Protein AF-A0A7Y2VAZ3-F1 (afdb_monomer_lite)

Sequence (73 aa):
MKSLFDSVSNDCSKIVTKSYSTSFSM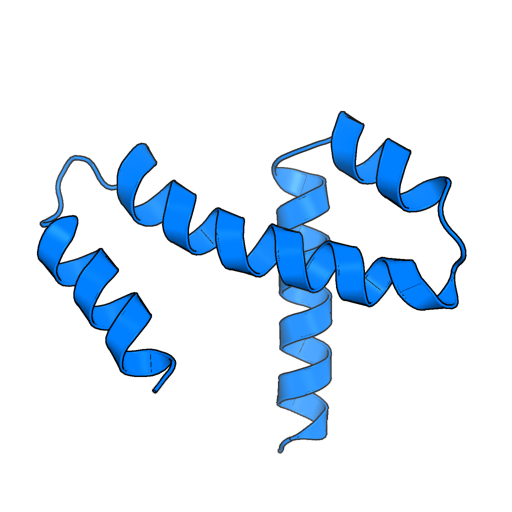ATKMLAKSIRQDIYNIYGFVRFADEIVDTFHDYDKESLFNGFVEDLE

Foldseek 3Di:
DVVVVVVVLLVQLLVQCVVPDVPVNVVLVVDDPVCSSVVSNVNSLVVVLVCLVVPPPVDDSVVVNVVSVVVVD

Radius of gyration: 13.88 Å; chains: 1; bounding box: 30×26×34 Å

pLDDT: mean 96.12, std 3.54, range [76.12, 98.31]

Secondary structure (DSSP, 8-state):
-HHHHHHHHHHHHHHHHHHH-HHHHHHHHHS-TTTHHHHHHHHHHHHHHHHHHHT-TTS-HHHHHHHHHHTT-

Structure (mmCIF, N/CA/C/O backbone):
data_AF-A0A7Y2VAZ3-F1
#
_entry.id   AF-A0A7Y2VAZ3-F1
#
loop_
_atom_site.group_PDB
_atom_site.id
_atom_site.type_symbol
_atom_site.label_atom_id
_atom_site.label_alt_id
_atom_site.label_comp_id
_atom_site.label_asym_id
_atom_site.label_entity_id
_atom_site.label_seq_id
_atom_site.pdbx_PDB_ins_code
_atom_site.Cartn_x
_atom_site.Cartn_y
_atom_site.Cartn_z
_atom_site.occupancy
_atom_site.B_iso_or_equiv
_atom_site.auth_seq_id
_atom_site.auth_comp_id
_atom_site.auth_asym_id
_atom_site.auth_atom_id
_atom_site.pdbx_PDB_model_num
ATOM 1 N N . MET A 1 1 ? 14.951 -11.819 12.455 1.00 78.81 1 MET A N 1
ATOM 2 C CA . MET A 1 1 ? 14.808 -11.136 11.149 1.00 78.81 1 MET A CA 1
ATOM 3 C C . MET A 1 1 ? 13.356 -11.076 10.687 1.00 78.81 1 MET A C 1
ATOM 5 O O . MET A 1 1 ? 12.901 -9.971 10.441 1.00 78.81 1 MET A O 1
ATOM 9 N N . LYS A 1 2 ? 12.596 -12.187 10.670 1.00 93.00 2 LYS A N 1
ATOM 10 C CA . LYS A 1 2 ? 11.174 -12.179 10.262 1.00 93.00 2 LYS A CA 1
ATOM 11 C C . LYS A 1 2 ? 10.296 -11.173 11.023 1.00 93.00 2 LYS A C 1
ATOM 13 O O . LYS A 1 2 ? 9.562 -10.428 10.401 1.00 93.00 2 LYS A O 1
ATOM 18 N N . SER A 1 3 ? 10.418 -11.087 12.347 1.00 95.75 3 SER A N 1
ATOM 19 C CA . SER A 1 3 ? 9.630 -10.138 13.152 1.00 95.75 3 SER A CA 1
ATOM 20 C C . SER A 1 3 ? 9.876 -8.669 12.792 1.00 95.75 3 SER A C 1
ATOM 22 O O . SER A 1 3 ? 8.947 -7.869 12.819 1.00 95.75 3 SER A O 1
ATOM 24 N N . LEU A 1 4 ? 11.119 -8.318 12.444 1.00 97.38 4 LEU A N 1
ATOM 25 C CA . LEU A 1 4 ? 11.463 -6.975 11.983 1.00 97.38 4 LEU A CA 1
ATOM 26 C C . LEU A 1 4 ? 10.836 -6.709 10.614 1.00 97.38 4 LEU A C 1
ATOM 28 O O . LEU A 1 4 ? 10.213 -5.670 10.441 1.00 97.38 4 LEU A O 1
ATOM 32 N N . PHE A 1 5 ? 10.949 -7.663 9.685 1.00 95.75 5 PHE A N 1
ATOM 33 C CA . PHE A 1 5 ? 10.296 -7.584 8.378 1.00 95.75 5 PHE A CA 1
ATOM 34 C C . PHE A 1 5 ? 8.778 -7.415 8.521 1.00 95.75 5 PHE A C 1
ATOM 36 O O . PHE A 1 5 ? 8.229 -6.449 8.011 1.00 95.75 5 PHE A O 1
ATOM 43 N N . ASP A 1 6 ? 8.115 -8.283 9.289 1.00 96.00 6 ASP A N 1
ATOM 44 C CA . ASP A 1 6 ? 6.666 -8.230 9.504 1.00 96.00 6 ASP A CA 1
ATOM 45 C C . ASP A 1 6 ? 6.240 -6.873 10.098 1.00 96.00 6 ASP A C 1
ATOM 47 O O . ASP A 1 6 ? 5.260 -6.273 9.658 1.00 96.00 6 ASP A O 1
ATOM 51 N N . SER A 1 7 ? 6.983 -6.361 11.088 1.00 97.62 7 SER A N 1
ATOM 52 C CA . SER A 1 7 ? 6.698 -5.059 11.704 1.00 97.62 7 SER A CA 1
ATOM 53 C C . SER A 1 7 ? 6.837 -3.916 10.701 1.00 97.62 7 SER A C 1
ATOM 55 O O . SER A 1 7 ? 5.940 -3.081 10.600 1.00 97.62 7 SER A O 1
ATOM 57 N N . VAL A 1 8 ? 7.937 -3.891 9.945 1.00 97.75 8 VAL A N 1
ATOM 58 C CA . VAL A 1 8 ? 8.216 -2.837 8.962 1.00 97.75 8 VAL A CA 1
ATOM 59 C C . VAL A 1 8 ? 7.176 -2.863 7.843 1.00 97.75 8 VAL A C 1
ATOM 61 O O . VAL A 1 8 ? 6.594 -1.827 7.539 1.00 97.75 8 VAL A O 1
ATOM 64 N N . SER A 1 9 ? 6.861 -4.035 7.289 1.00 96.56 9 SER A N 1
ATOM 65 C CA . SER A 1 9 ? 5.862 -4.194 6.224 1.00 96.56 9 SER A CA 1
ATOM 66 C C . SER A 1 9 ? 4.466 -3.728 6.657 1.00 96.56 9 SER A C 1
ATOM 68 O O . SER A 1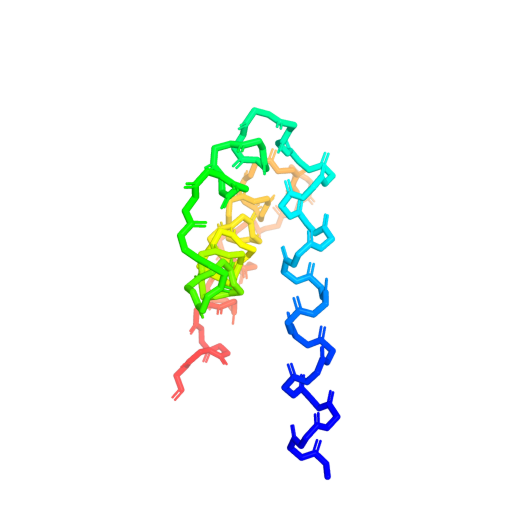 9 ? 3.772 -3.037 5.902 1.00 96.56 9 SER A O 1
ATOM 70 N N . ASN A 1 10 ? 4.071 -4.034 7.897 1.00 97.88 10 ASN A N 1
ATOM 71 C CA . ASN A 1 10 ? 2.817 -3.555 8.480 1.00 97.88 10 ASN A CA 1
ATOM 72 C C . ASN A 1 10 ? 2.782 -2.022 8.589 1.00 97.88 10 ASN A C 1
ATOM 74 O O . ASN A 1 10 ? 1.782 -1.383 8.234 1.00 97.88 10 ASN A O 1
ATOM 78 N N . ASP A 1 11 ? 3.866 -1.421 9.078 1.00 98.25 11 ASP A N 1
ATOM 79 C CA . ASP A 1 11 ? 3.957 0.027 9.245 1.00 98.25 11 ASP A CA 1
ATOM 80 C C . ASP A 1 11 ? 3.982 0.749 7.894 1.00 98.25 11 ASP A C 1
ATOM 82 O O . ASP A 1 11 ? 3.237 1.715 7.708 1.00 98.25 11 ASP A O 1
ATOM 86 N N . CYS A 1 12 ? 4.742 0.241 6.921 1.00 98.00 12 CYS A N 1
ATOM 87 C CA . CYS A 1 12 ? 4.771 0.751 5.551 1.00 98.00 12 CYS A CA 1
ATOM 88 C C . CYS A 1 12 ? 3.370 0.773 4.934 1.00 98.00 12 CYS A C 1
ATOM 90 O O . CYS A 1 12 ? 2.908 1.824 4.491 1.00 98.00 12 CYS A O 1
ATOM 92 N N . SER A 1 13 ? 2.650 -0.347 4.983 1.00 97.94 13 SER A N 1
ATOM 93 C CA . SER A 1 13 ? 1.308 -0.464 4.396 1.00 97.94 13 SER A CA 1
ATOM 94 C C . SER A 1 13 ? 0.306 0.515 5.022 1.00 97.94 13 SER A C 1
ATOM 96 O O . SER A 1 13 ? -0.513 1.150 4.347 1.00 97.94 13 SER A O 1
ATOM 98 N N . LYS A 1 14 ? 0.412 0.713 6.338 1.00 98.00 14 LYS A N 1
ATOM 99 C CA . LYS A 1 14 ? -0.406 1.671 7.085 1.00 98.00 14 LYS A CA 1
ATOM 100 C C . LYS A 1 14 ? -0.054 3.123 6.767 1.00 98.00 14 LYS A C 1
ATOM 102 O O . LYS A 1 14 ? -0.957 3.961 6.734 1.00 98.00 14 LYS A O 1
ATOM 107 N N . ILE A 1 15 ? 1.225 3.435 6.565 1.00 98.00 15 ILE A N 1
ATOM 108 C CA . ILE A 1 15 ? 1.681 4.764 6.139 1.00 98.00 15 ILE A CA 1
ATOM 109 C C . ILE A 1 15 ? 1.156 5.056 4.734 1.00 98.00 15 ILE A C 1
ATOM 111 O O . ILE A 1 15 ? 0.489 6.069 4.552 1.00 98.00 15 ILE A O 1
ATOM 115 N N . VAL A 1 16 ? 1.356 4.140 3.783 1.00 97.38 16 VAL A N 1
ATOM 116 C CA . VAL A 1 16 ? 0.869 4.261 2.399 1.00 97.38 16 VAL A CA 1
ATOM 117 C C . VAL A 1 16 ? -0.629 4.530 2.376 1.00 97.38 16 VAL A C 1
ATOM 119 O O . VAL A 1 16 ? -1.064 5.532 1.815 1.00 97.38 16 VAL A O 1
ATOM 122 N N . THR A 1 17 ? -1.425 3.715 3.072 1.00 97.56 17 THR A N 1
ATOM 123 C CA . THR A 1 17 ? -2.885 3.895 3.097 1.00 97.56 17 THR A CA 1
ATOM 124 C C . THR A 1 17 ? -3.293 5.288 3.589 1.00 97.56 17 THR A C 1
ATOM 126 O O . THR A 1 17 ? -4.159 5.936 2.999 1.00 97.56 17 THR A O 1
ATOM 129 N N . LYS A 1 18 ? -2.649 5.779 4.655 1.00 97.25 18 LYS A N 1
ATOM 130 C CA . LYS A 1 18 ? -2.935 7.099 5.237 1.00 97.25 18 LYS A CA 1
ATOM 131 C C . LYS A 1 18 ? -2.492 8.262 4.368 1.00 97.25 18 LYS A C 1
ATOM 133 O O . LYS A 1 18 ? -3.169 9.287 4.383 1.00 97.25 18 LYS A O 1
ATOM 138 N N . SER A 1 19 ? -1.382 8.111 3.655 1.00 97.00 19 SER A N 1
ATOM 139 C CA . SER A 1 19 ? -0.846 9.144 2.772 1.00 97.00 19 SER A CA 1
ATOM 140 C C . SER A 1 19 ? -1.645 9.253 1.476 1.00 97.00 19 SER A C 1
ATOM 142 O O . SER A 1 19 ? -1.918 10.361 1.029 1.00 97.00 19 SER A O 1
ATOM 144 N N . TYR A 1 20 ? -2.060 8.121 0.903 1.00 96.62 20 TYR A N 1
ATOM 145 C CA . TYR A 1 20 ? -2.744 8.086 -0.390 1.00 96.62 20 TYR A CA 1
ATOM 146 C C . TYR A 1 20 ? -4.264 8.242 -0.295 1.00 96.62 20 TYR A C 1
ATOM 148 O O . TYR A 1 20 ? -4.881 8.714 -1.246 1.00 96.62 20 TYR A O 1
ATOM 156 N N . SER A 1 21 ? -4.900 7.866 0.823 1.00 96.25 21 SER A N 1
ATOM 157 C CA . SER A 1 21 ? -6.359 7.965 0.935 1.00 96.25 21 SER A CA 1
ATOM 158 C C . SER A 1 21 ? -6.847 8.289 2.345 1.00 96.25 21 SER A C 1
ATOM 160 O O . SER A 1 21 ? -6.930 7.436 3.238 1.00 96.25 21 SER A O 1
ATOM 162 N N . THR A 1 22 ? -7.260 9.544 2.533 1.00 95.62 22 THR A N 1
ATOM 163 C CA . THR A 1 22 ? -7.897 10.014 3.771 1.00 95.62 22 THR A CA 1
ATOM 164 C C . THR A 1 22 ? -9.249 9.336 4.003 1.00 95.62 22 THR A C 1
ATOM 166 O O . THR A 1 22 ? -9.527 8.892 5.120 1.00 95.62 22 THR A O 1
ATOM 169 N N . SER A 1 23 ? -10.062 9.184 2.953 1.00 97.19 23 SER A N 1
ATOM 170 C CA . SER A 1 23 ? -11.387 8.557 3.009 1.00 97.19 23 SER A CA 1
ATOM 171 C C . SER A 1 23 ? -11.304 7.062 3.323 1.00 97.19 23 SER A C 1
ATOM 173 O O . SER A 1 23 ? -11.963 6.595 4.254 1.00 97.19 23 SER A O 1
ATOM 175 N N . PHE A 1 24 ? -10.444 6.310 2.632 1.00 97.31 24 PHE A N 1
ATOM 176 C CA . PHE A 1 24 ? -10.280 4.877 2.886 1.00 97.31 24 PHE A CA 1
ATOM 177 C C . PHE A 1 24 ? -9.656 4.609 4.262 1.00 97.31 24 PHE A C 1
ATOM 179 O O . PHE A 1 24 ? -10.067 3.696 4.984 1.00 97.31 24 PHE A O 1
ATOM 186 N N . SER A 1 25 ? -8.735 5.470 4.704 1.00 96.50 25 SER A N 1
ATOM 187 C CA . SER A 1 25 ? -8.207 5.433 6.072 1.00 96.50 25 SER A CA 1
ATOM 188 C C . SER A 1 25 ? -9.281 5.671 7.134 1.00 96.50 25 SER A C 1
ATOM 190 O O . SER A 1 25 ? -9.228 5.073 8.212 1.00 96.50 25 SER A O 1
ATOM 192 N N . MET A 1 26 ? -10.263 6.536 6.862 1.00 97.44 26 MET A N 1
ATOM 193 C CA . MET A 1 26 ? -11.418 6.722 7.744 1.00 97.44 26 MET A CA 1
ATOM 194 C C . MET A 1 26 ? -12.323 5.489 7.746 1.00 97.44 26 MET A C 1
ATOM 196 O O . MET A 1 26 ? -12.651 5.006 8.828 1.00 97.44 26 MET A O 1
ATOM 200 N N . ALA A 1 27 ? -12.647 4.931 6.578 1.00 97.75 27 ALA A N 1
ATOM 201 C CA . ALA A 1 27 ? -13.449 3.712 6.468 1.00 97.75 27 ALA A CA 1
ATOM 202 C C . ALA A 1 27 ? -12.804 2.535 7.224 1.00 97.75 27 ALA A C 1
ATOM 204 O O . ALA A 1 27 ? -13.455 1.865 8.026 1.00 97.75 27 ALA A O 1
ATOM 205 N N . THR A 1 28 ? -11.487 2.358 7.089 1.00 97.50 28 THR A N 1
ATOM 206 C CA . THR A 1 28 ? -10.736 1.309 7.799 1.00 97.50 28 THR A CA 1
ATOM 207 C C . THR A 1 28 ? -10.823 1.463 9.324 1.00 97.50 28 THR A C 1
ATOM 209 O O . THR A 1 28 ? -10.864 0.477 10.062 1.00 97.50 28 THR A O 1
ATOM 212 N N . LYS A 1 29 ? -10.916 2.695 9.849 1.00 96.44 29 LYS A N 1
ATOM 213 C CA . LYS A 1 29 ? -11.108 2.939 11.292 1.00 96.44 29 LYS A CA 1
ATOM 214 C C . LYS A 1 29 ? -12.500 2.549 11.801 1.00 96.44 29 LYS A C 1
ATOM 216 O O . LYS A 1 29 ? -12.643 2.407 13.016 1.00 96.44 29 LYS A O 1
ATOM 221 N N . MET A 1 30 ? -13.487 2.366 10.927 1.00 97.06 30 MET A N 1
ATOM 222 C CA . MET A 1 30 ? -14.836 1.911 11.294 1.00 97.06 30 MET A CA 1
ATOM 223 C C . MET A 1 30 ? -14.908 0.384 11.461 1.00 97.06 30 MET A C 1
ATOM 225 O O . MET A 1 30 ? -15.824 -0.121 12.101 1.00 97.06 30 MET A O 1
ATOM 229 N N . LEU A 1 31 ? -13.911 -0.350 10.957 1.00 97.31 31 LEU A N 1
ATOM 230 C CA . LEU A 1 31 ? -13.801 -1.803 11.091 1.00 97.31 31 LEU A CA 1
ATOM 231 C C . LEU A 1 31 ? -13.270 -2.232 12.471 1.00 97.31 31 LEU A C 1
ATOM 233 O O . LEU A 1 31 ? -12.664 -1.439 13.208 1.00 97.31 31 LEU A O 1
ATOM 237 N N . ALA A 1 32 ? -13.456 -3.507 12.826 1.00 98.12 32 ALA A N 1
ATOM 238 C CA . ALA A 1 32 ? -12.926 -4.086 14.063 1.00 98.12 32 ALA A CA 1
ATOM 239 C C . ALA A 1 32 ? -11.397 -3.939 14.136 1.00 98.12 32 ALA A C 1
ATOM 241 O O . ALA A 1 32 ? -10.704 -4.114 13.138 1.00 98.12 32 ALA A O 1
ATOM 242 N N . LYS A 1 33 ? -10.853 -3.619 15.321 1.00 97.56 33 LYS A N 1
ATOM 243 C CA . LYS A 1 33 ? -9.410 -3.347 15.493 1.00 97.56 33 LYS A CA 1
ATOM 244 C C . LYS A 1 33 ? -8.517 -4.496 15.013 1.00 97.56 33 LYS A C 1
ATOM 246 O O . LYS A 1 33 ? -7.448 -4.211 14.488 1.00 97.56 33 LYS A O 1
ATOM 251 N N . SER A 1 34 ? -8.968 -5.740 15.177 1.00 97.75 34 SER A N 1
ATOM 252 C CA . SER A 1 34 ? -8.232 -6.951 14.804 1.00 97.75 34 SER A CA 1
ATOM 253 C C . SER A 1 34 ? -7.929 -7.049 13.311 1.00 97.75 34 SER A C 1
ATOM 255 O O . SER A 1 34 ? -6.874 -7.556 12.974 1.00 97.75 34 SER A O 1
ATOM 257 N N . ILE A 1 35 ? -8.798 -6.527 12.438 1.00 97.56 35 ILE A N 1
ATOM 258 C CA . ILE A 1 35 ? -8.657 -6.681 10.978 1.00 97.56 35 ILE A CA 1
ATOM 259 C C . ILE A 1 35 ? -8.053 -5.458 10.285 1.00 97.56 35 ILE A C 1
ATOM 261 O O . ILE A 1 35 ? -7.736 -5.500 9.103 1.00 97.56 35 ILE A O 1
ATOM 265 N N . ARG A 1 36 ? -7.901 -4.326 10.986 1.00 98.06 36 ARG A N 1
ATOM 266 C CA . ARG A 1 36 ? -7.467 -3.068 10.345 1.00 98.06 36 ARG A CA 1
ATOM 267 C C . ARG A 1 36 ? -6.088 -3.187 9.718 1.00 98.06 36 ARG A C 1
ATOM 269 O O . ARG A 1 36 ? -5.859 -2.584 8.679 1.00 98.06 36 ARG A O 1
ATOM 276 N N . GLN A 1 37 ? -5.182 -3.912 10.375 1.00 98.25 37 GLN A N 1
ATOM 277 C CA . GLN A 1 37 ? -3.832 -4.095 9.858 1.00 98.25 37 GLN A CA 1
ATOM 278 C C . GLN A 1 37 ? -3.847 -4.917 8.569 1.00 98.25 37 GLN A C 1
ATOM 280 O O . GLN A 1 37 ? -3.202 -4.515 7.611 1.00 98.25 37 GLN A O 1
ATOM 285 N N . ASP A 1 38 ? -4.663 -5.969 8.502 1.00 98.00 38 ASP A N 1
ATOM 286 C CA . ASP A 1 38 ? -4.818 -6.781 7.292 1.00 98.00 38 ASP A CA 1
ATOM 287 C C . ASP A 1 38 ? -5.377 -5.950 6.127 1.00 98.00 38 ASP A C 1
ATOM 289 O O . ASP A 1 38 ? -4.885 -6.034 5.005 1.00 98.00 38 ASP A O 1
ATOM 293 N N . ILE A 1 39 ? -6.341 -5.063 6.403 1.00 98.31 39 ILE A N 1
ATOM 294 C CA . ILE A 1 39 ? -6.873 -4.125 5.401 1.00 98.31 39 ILE A CA 1
ATOM 295 C C . ILE A 1 39 ? -5.798 -3.142 4.920 1.00 98.31 39 ILE A C 1
ATOM 297 O O . ILE A 1 39 ? -5.693 -2.904 3.717 1.00 98.31 39 ILE A O 1
ATOM 301 N N . TYR A 1 40 ? -4.980 -2.591 5.827 1.00 98.25 40 TYR A N 1
ATOM 302 C CA . TYR A 1 40 ? -3.851 -1.743 5.432 1.00 98.25 40 TYR A CA 1
ATOM 303 C C . TYR A 1 40 ? -2.854 -2.509 4.567 1.00 98.25 40 TYR A C 1
ATOM 305 O O . TYR A 1 40 ? -2.395 -1.955 3.576 1.00 98.25 40 TYR A O 1
ATOM 313 N N . ASN A 1 41 ? -2.549 -3.760 4.912 1.00 97.88 41 ASN A N 1
ATOM 314 C CA . ASN A 1 41 ? -1.605 -4.600 4.179 1.00 97.88 41 ASN A CA 1
ATOM 315 C C . ASN A 1 41 ? -2.075 -4.860 2.743 1.00 97.88 41 ASN A C 1
ATOM 317 O O . ASN A 1 41 ? -1.296 -4.677 1.813 1.00 97.88 41 ASN A O 1
ATOM 321 N N . ILE A 1 42 ? -3.356 -5.199 2.549 1.00 97.25 42 ILE A N 1
ATOM 322 C CA . ILE A 1 42 ? -3.929 -5.401 1.208 1.00 97.25 42 ILE A CA 1
ATOM 323 C C . ILE A 1 42 ? -3.879 -4.102 0.400 1.00 97.25 42 ILE A C 1
ATOM 325 O O . ILE A 1 42 ? -3.401 -4.112 -0.731 1.00 97.25 42 ILE A O 1
ATOM 329 N N . TYR A 1 43 ? -4.336 -2.983 0.977 1.00 97.62 43 TYR A N 1
ATOM 330 C CA . TYR A 1 43 ? -4.329 -1.694 0.281 1.00 97.62 43 TYR A CA 1
ATOM 331 C C . TYR A 1 43 ? -2.909 -1.250 -0.081 1.00 97.62 43 TYR A C 1
ATOM 333 O O . TYR A 1 43 ? -2.660 -0.845 -1.211 1.00 97.62 43 TYR A O 1
ATOM 341 N N . GLY A 1 44 ? -1.975 -1.329 0.871 1.00 96.81 44 GLY A N 1
ATOM 342 C CA . GLY A 1 44 ? -0.578 -0.955 0.664 1.00 96.81 44 GLY A CA 1
ATOM 343 C C . GLY A 1 44 ? 0.061 -1.759 -0.463 1.00 96.81 44 GLY A C 1
ATOM 344 O O . GLY A 1 44 ? 0.683 -1.173 -1.340 1.00 96.81 44 GLY A O 1
ATOM 345 N N . PHE A 1 45 ? -0.170 -3.074 -0.479 1.00 95.88 45 PHE A N 1
ATOM 346 C CA . PHE A 1 45 ? 0.327 -3.964 -1.522 1.00 95.88 45 PHE A CA 1
ATOM 347 C C . PHE A 1 45 ? -0.188 -3.588 -2.917 1.00 95.88 45 PHE A C 1
ATOM 349 O O . PHE A 1 45 ? 0.613 -3.328 -3.814 1.00 95.88 45 PHE A O 1
ATOM 356 N N . VAL A 1 46 ? -1.510 -3.489 -3.101 1.00 95.94 46 VAL A N 1
ATOM 357 C CA . VAL A 1 46 ? -2.073 -3.161 -4.424 1.00 95.94 46 VAL A CA 1
ATOM 358 C C . VAL A 1 46 ? -1.732 -1.738 -4.858 1.00 95.94 46 VAL A C 1
ATOM 360 O O . VAL A 1 46 ? -1.575 -1.493 -6.048 1.00 95.94 46 VAL A O 1
ATOM 363 N N . ARG A 1 47 ? -1.560 -0.804 -3.910 1.00 96.94 47 ARG A N 1
ATOM 364 C CA . ARG A 1 47 ? -1.184 0.574 -4.231 1.00 96.94 47 ARG A CA 1
ATOM 365 C C . ARG A 1 47 ? 0.221 0.659 -4.816 1.00 96.94 47 ARG A C 1
ATOM 367 O O . ARG A 1 47 ? 0.444 1.495 -5.674 1.00 96.94 47 ARG A O 1
ATOM 374 N N . PHE A 1 48 ? 1.159 -0.191 -4.404 1.00 94.75 48 PHE A N 1
ATOM 375 C CA . PHE A 1 48 ? 2.487 -0.198 -5.023 1.00 94.75 48 PHE A CA 1
ATOM 376 C C . PHE A 1 48 ? 2.440 -0.642 -6.487 1.00 94.75 48 PHE A C 1
ATOM 378 O O . PHE A 1 48 ? 3.052 0.007 -7.331 1.00 94.75 48 PHE A O 1
ATOM 385 N N . ALA A 1 49 ? 1.668 -1.687 -6.790 1.00 95.12 49 ALA A N 1
ATOM 386 C CA . ALA A 1 49 ? 1.440 -2.133 -8.162 1.00 95.12 49 ALA A CA 1
ATOM 387 C C . ALA A 1 49 ? 0.771 -1.039 -9.018 1.00 95.12 49 ALA A C 1
ATOM 389 O O . ALA A 1 49 ? 1.18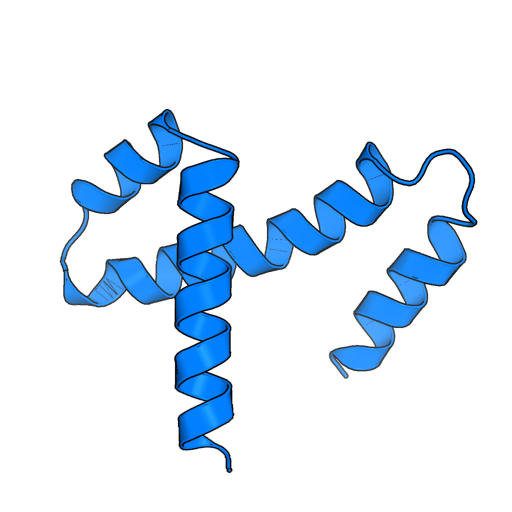4 -0.791 -10.148 1.00 95.12 49 ALA A O 1
ATOM 390 N N . ASP A 1 50 ? -0.221 -0.352 -8.449 1.00 96.44 50 ASP A N 1
ATOM 391 C CA . ASP A 1 50 ? -0.920 0.781 -9.065 1.00 96.44 50 ASP A CA 1
ATOM 392 C C . ASP A 1 50 ? 0.045 1.936 -9.382 1.00 96.44 50 ASP A C 1
ATOM 394 O O . ASP A 1 50 ? 0.105 2.406 -10.512 1.00 96.44 50 ASP A O 1
ATOM 398 N N . GLU A 1 51 ? 0.895 2.331 -8.429 1.00 96.69 51 GLU A N 1
ATOM 399 C CA . GLU A 1 51 ? 1.862 3.416 -8.630 1.00 96.69 51 GLU A CA 1
ATOM 400 C C . GLU A 1 51 ? 2.896 3.098 -9.714 1.00 96.69 51 GLU A C 1
ATOM 402 O O . GLU A 1 51 ? 3.270 4.010 -10.448 1.00 96.69 51 GLU A O 1
ATOM 407 N N . ILE A 1 52 ? 3.334 1.837 -9.861 1.00 96.44 52 ILE A N 1
ATOM 408 C CA . ILE A 1 52 ? 4.217 1.420 -10.970 1.00 96.44 52 ILE A CA 1
ATOM 409 C C . ILE A 1 52 ? 3.597 1.813 -12.319 1.00 96.44 52 ILE A C 1
ATOM 411 O O . ILE A 1 52 ? 4.281 2.359 -13.189 1.00 96.44 52 ILE A O 1
ATOM 415 N N . VAL A 1 53 ? 2.291 1.593 -12.476 1.00 95.00 53 VAL A N 1
ATOM 416 C CA . VAL A 1 53 ? 1.563 1.889 -13.713 1.00 95.00 53 VAL A CA 1
ATOM 417 C C . VAL A 1 53 ? 1.200 3.374 -13.820 1.00 95.00 53 VAL A C 1
ATOM 419 O O . VAL A 1 53 ? 1.322 3.948 -14.906 1.00 95.00 53 VAL A O 1
ATOM 422 N N . ASP A 1 54 ? 0.831 4.024 -12.719 1.00 95.06 54 ASP A N 1
ATOM 423 C CA . ASP A 1 54 ? 0.267 5.379 -12.723 1.00 95.06 54 ASP A CA 1
ATOM 424 C C . ASP A 1 54 ? 1.301 6.505 -12.591 1.00 95.06 54 ASP A C 1
ATOM 426 O O . ASP A 1 54 ? 1.042 7.606 -13.068 1.00 95.06 54 ASP A O 1
ATOM 430 N N . THR A 1 55 ? 2.480 6.253 -12.013 1.00 96.56 55 THR A N 1
ATOM 431 C CA . THR A 1 55 ? 3.431 7.321 -11.640 1.00 96.56 55 THR A CA 1
ATOM 432 C C . THR A 1 55 ? 4.724 7.302 -12.465 1.00 96.56 55 THR A C 1
ATOM 434 O O . THR A 1 55 ? 5.247 8.357 -12.830 1.00 96.56 55 THR A O 1
ATOM 437 N N . PHE A 1 56 ? 5.258 6.128 -12.814 1.00 95.62 56 PHE A N 1
ATOM 438 C CA . PHE A 1 56 ? 6.596 5.994 -13.419 1.00 95.62 56 PHE A CA 1
ATOM 439 C C . PHE A 1 56 ? 6.578 6.182 -14.947 1.00 95.62 56 PHE A C 1
ATOM 441 O O . PHE A 1 56 ? 6.935 5.285 -15.703 1.00 95.62 56 PHE A O 1
ATOM 448 N N . HIS A 1 57 ? 6.128 7.345 -15.428 1.00 95.12 57 HIS A N 1
ATOM 449 C CA . HIS A 1 57 ? 5.942 7.615 -16.865 1.00 95.12 57 HIS A CA 1
ATOM 450 C C . HIS A 1 57 ? 7.220 7.564 -17.713 1.00 95.12 57 HIS A C 1
ATOM 452 O O . HIS A 1 57 ? 7.129 7.236 -18.892 1.00 95.12 57 HIS A O 1
ATOM 458 N N . ASP A 1 58 ? 8.380 7.840 -17.119 1.00 97.00 58 ASP A N 1
ATOM 459 C CA . ASP A 1 58 ? 9.675 7.859 -17.815 1.00 97.00 58 ASP A CA 1
ATOM 460 C C . ASP A 1 58 ? 10.430 6.518 -17.737 1.00 97.00 58 ASP A C 1
ATOM 462 O O . ASP A 1 58 ? 11.599 6.433 -18.114 1.00 97.00 58 ASP A O 1
ATOM 466 N N . TYR A 1 59 ? 9.780 5.469 -17.225 1.00 97.00 59 TYR A N 1
ATOM 467 C CA . TYR A 1 59 ? 10.364 4.143 -17.034 1.00 97.00 59 TYR A CA 1
ATOM 468 C C . TYR A 1 59 ? 9.615 3.089 -17.853 1.00 97.00 59 TYR A C 1
ATOM 470 O O . TYR A 1 59 ? 8.452 3.267 -18.222 1.00 97.00 59 TYR A O 1
ATOM 478 N N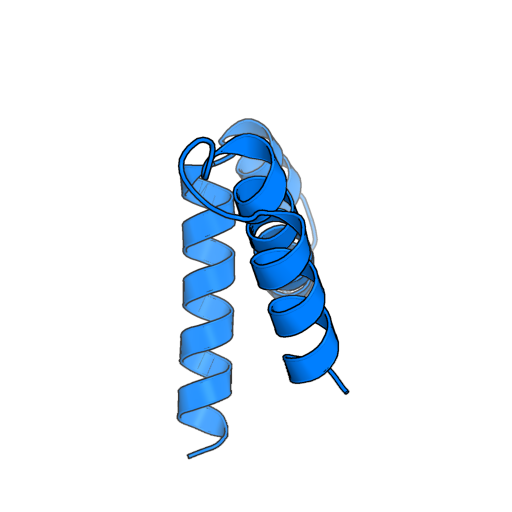 . ASP A 1 60 ? 10.273 1.955 -18.099 1.00 97.44 60 ASP A N 1
ATOM 479 C CA . ASP A 1 60 ? 9.625 0.772 -18.661 1.00 97.44 60 ASP A CA 1
ATOM 480 C C . ASP A 1 60 ? 8.713 0.124 -17.607 1.00 97.44 60 ASP A C 1
ATOM 482 O O . ASP A 1 60 ? 9.138 -0.689 -16.782 1.00 97.44 60 ASP A O 1
ATOM 486 N N . LYS A 1 61 ? 7.442 0.536 -17.612 1.00 96.75 61 LYS A N 1
ATOM 487 C CA . LYS A 1 61 ? 6.425 0.078 -16.657 1.00 96.75 61 LYS A CA 1
ATOM 488 C C . LYS A 1 61 ? 6.160 -1.419 -16.755 1.00 96.75 61 LYS A C 1
ATOM 490 O O . LYS A 1 61 ? 5.870 -2.032 -15.736 1.00 96.75 61 LYS A O 1
ATOM 495 N N . GLU A 1 62 ? 6.253 -1.997 -17.952 1.00 96.38 62 GLU A N 1
ATOM 496 C CA . GLU A 1 62 ? 6.036 -3.429 -18.156 1.00 96.38 62 GLU A CA 1
ATOM 497 C C . GLU A 1 62 ? 7.154 -4.223 -17.482 1.00 96.38 62 GLU A C 1
ATOM 499 O O . GLU A 1 62 ? 6.877 -5.127 -16.695 1.00 96.38 62 GLU A O 1
ATOM 504 N N . SER A 1 63 ? 8.412 -3.819 -17.685 1.00 97.44 63 SER A N 1
ATOM 505 C CA . SER A 1 63 ? 9.544 -4.438 -16.993 1.00 97.44 63 SER A CA 1
ATOM 506 C C . SER A 1 63 ? 9.460 -4.281 -15.471 1.00 97.44 63 SER A C 1
ATOM 508 O O . SER A 1 63 ? 9.729 -5.245 -14.756 1.00 97.44 63 SER A O 1
ATOM 510 N N . LEU A 1 64 ? 9.092 -3.097 -14.964 1.00 97.25 64 LEU A N 1
ATOM 511 C CA . LEU A 1 64 ? 8.952 -2.862 -13.521 1.00 97.25 64 LEU A CA 1
ATOM 512 C C . LEU A 1 64 ? 7.827 -3.700 -12.907 1.00 97.25 64 LEU A C 1
ATOM 514 O O . LEU A 1 64 ? 7.999 -4.273 -11.833 1.00 97.25 64 LEU A O 1
ATOM 518 N N . PHE A 1 65 ? 6.680 -3.772 -13.581 1.00 96.38 65 PHE A N 1
ATOM 519 C CA . PHE A 1 65 ? 5.530 -4.528 -13.104 1.00 96.38 65 PHE A CA 1
ATOM 520 C C . PHE A 1 65 ? 5.800 -6.035 -13.131 1.00 96.38 65 PHE A C 1
ATOM 522 O O . PHE A 1 65 ? 5.498 -6.718 -12.158 1.00 96.38 65 PHE A O 1
ATOM 529 N N . ASN A 1 66 ? 6.423 -6.547 -14.197 1.00 96.44 66 ASN A N 1
ATOM 530 C CA . ASN A 1 66 ? 6.802 -7.958 -14.282 1.00 96.44 66 ASN A CA 1
ATOM 531 C C . ASN A 1 66 ? 7.805 -8.334 -13.185 1.00 96.44 66 ASN A C 1
ATOM 533 O O . ASN A 1 66 ? 7.593 -9.330 -12.504 1.00 96.44 66 ASN A O 1
ATOM 537 N N . GLY A 1 67 ? 8.823 -7.500 -12.933 1.00 97.00 67 GLY A N 1
ATOM 538 C CA . GLY A 1 67 ? 9.752 -7.721 -11.820 1.00 97.00 67 GLY A CA 1
ATOM 539 C C . GLY A 1 67 ? 9.055 -7.716 -10.455 1.00 97.00 67 GLY A C 1
ATOM 540 O O . GLY A 1 67 ? 9.328 -8.567 -9.617 1.00 97.00 67 GLY A O 1
ATOM 541 N N . PHE A 1 68 ? 8.088 -6.814 -10.250 1.00 95.44 68 PHE A N 1
ATOM 542 C CA . PHE A 1 68 ? 7.275 -6.801 -9.031 1.00 95.44 68 PHE A CA 1
ATOM 543 C C . PHE A 1 68 ? 6.449 -8.085 -8.850 1.00 95.44 68 PHE A C 1
ATOM 545 O O . PHE A 1 68 ? 6.245 -8.515 -7.719 1.00 95.44 68 PHE A O 1
ATOM 552 N N . VAL A 1 69 ? 5.963 -8.693 -9.938 1.00 94.50 69 VAL A N 1
ATOM 553 C CA . VAL A 1 69 ? 5.234 -9.972 -9.898 1.00 94.50 69 VAL A CA 1
ATOM 554 C C . VAL A 1 69 ? 6.180 -11.146 -9.637 1.00 94.50 69 VAL A C 1
ATOM 556 O O . VAL A 1 69 ? 5.854 -11.990 -8.810 1.00 94.50 69 VAL A O 1
ATOM 559 N N . GLU A 1 70 ? 7.345 -11.183 -10.288 1.00 96.44 70 GLU A N 1
ATOM 560 C CA . GLU A 1 70 ? 8.359 -12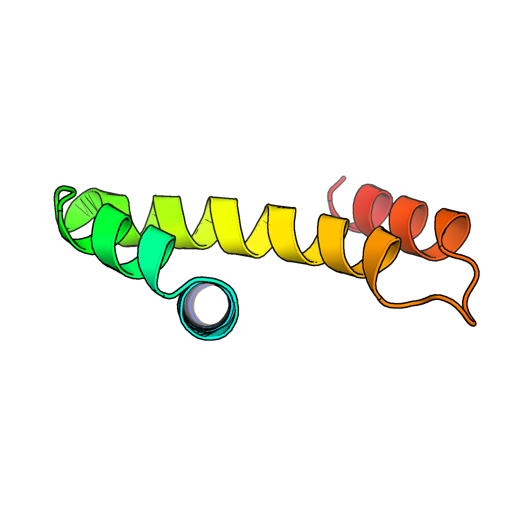.229 -10.088 1.00 96.44 70 GLU A CA 1
ATOM 561 C C . GLU A 1 70 ? 8.873 -12.270 -8.640 1.00 96.44 70 GLU A C 1
ATOM 563 O O . GLU A 1 70 ? 9.029 -13.350 -8.081 1.00 96.44 70 GLU A O 1
ATOM 568 N N . ASP A 1 71 ? 9.057 -11.113 -7.993 1.00 92.50 71 ASP A N 1
ATOM 569 C CA . ASP A 1 71 ? 9.486 -11.021 -6.587 1.00 92.50 71 ASP A CA 1
ATOM 570 C C . ASP A 1 71 ? 8.463 -11.604 -5.580 1.00 92.50 71 ASP A C 1
ATOM 572 O O . ASP A 1 71 ? 8.769 -11.743 -4.390 1.00 92.50 71 ASP A O 1
ATOM 576 N N . LEU A 1 72 ? 7.235 -11.907 -6.022 1.00 86.62 72 LEU A N 1
ATOM 577 C CA . LEU A 1 72 ? 6.166 -12.478 -5.195 1.00 86.62 72 LEU A CA 1
ATOM 578 C C . LEU A 1 72 ? 6.034 -14.002 -5.314 1.00 86.62 72 LEU A C 1
ATOM 580 O O . LEU A 1 72 ? 5.306 -14.588 -4.503 1.00 86.62 72 LEU A O 1
ATOM 584 N N . GLU A 1 73 ? 6.683 -14.620 -6.304 1.00 76.12 73 GLU A N 1
ATOM 585 C CA . GLU A 1 73 ?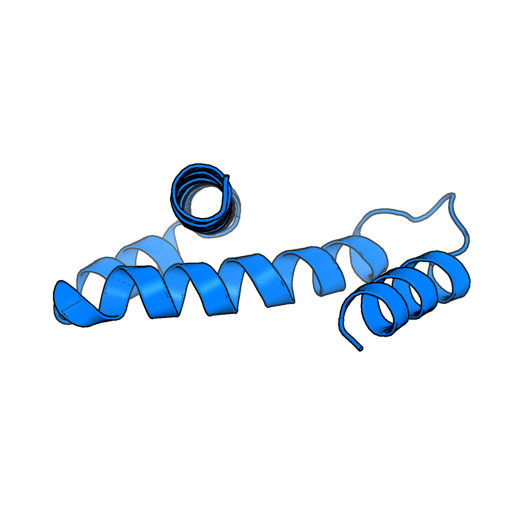 6.716 -16.078 -6.507 1.00 76.12 73 GLU A CA 1
ATOM 586 C C . GLU A 1 73 ? 7.796 -16.764 -5.652 1.00 76.12 73 GLU A C 1
ATOM 588 O O . GLU A 1 73 ? 7.497 -17.862 -5.118 1.00 76.12 73 GLU A O 1
#